Protein AF-A0A291LV45-F1 (afdb_monomer_lite)

pLDDT: mean 75.65, std 13.99, range [35.91, 92.94]

InterPro domains:
  IPR012875 Succinate dehydrogenase assembly factor 4 [PF07896] (19-61)

Foldseek 3Di:
DDDPPPPPDPDPPVVVVVVVVVVVCVVPDDDDPDDDDPPDDPDDDCVVVVPQDDPRDRDDD

Sequence (61 aa):
MTADTPQKPDLPPAALRALAEAEERRANAAALDLPPELGGREGPEPVRYGDYEKKGLAVDF

Secondary structure (DSSP, 8-state):
------------HHHHHHHHHHHHHHHHSPPP-PPPPSSPPSSS-HHHH---EETTEE---

Organism: NCBI:txid1411902

Structure 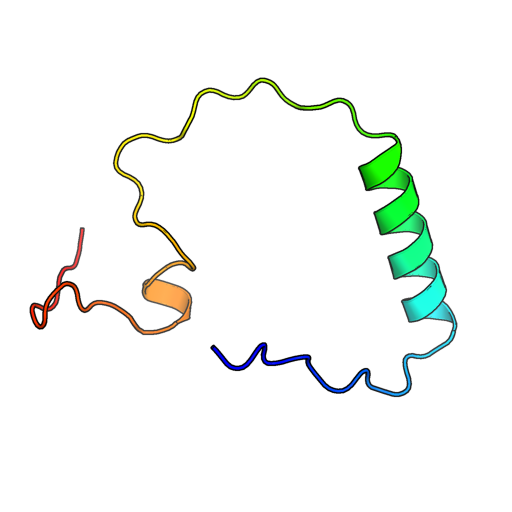(mmCIF, N/CA/C/O backbone):
data_AF-A0A291LV45-F1
#
_entry.id   AF-A0A291LV45-F1
#
loop_
_atom_site.group_PDB
_atom_site.id
_atom_site.type_symbol
_atom_site.label_atom_id
_atom_site.label_alt_id
_atom_site.label_comp_id
_atom_site.label_asym_id
_atom_site.label_entity_id
_atom_site.label_seq_id
_atom_site.pdbx_PDB_ins_code
_atom_site.Cartn_x
_atom_site.Cartn_y
_atom_site.Cartn_z
_atom_site.occupancy
_atom_site.B_iso_or_equiv
_atom_site.auth_seq_id
_atom_site.auth_comp_id
_atom_site.auth_asym_id
_atom_site.auth_atom_id
_atom_site.pdbx_PDB_model_num
ATOM 1 N N . MET A 1 1 ? 19.032 -9.856 8.281 1.00 38.84 1 MET A N 1
ATOM 2 C CA . MET A 1 1 ? 17.893 -9.139 7.670 1.00 38.84 1 MET A CA 1
ATOM 3 C C . MET A 1 1 ? 18.392 -8.519 6.376 1.00 38.84 1 MET A C 1
ATOM 5 O O . MET A 1 1 ? 18.844 -7.383 6.373 1.00 38.84 1 MET A O 1
ATOM 9 N N . THR A 1 2 ? 18.467 -9.309 5.308 1.00 35.91 2 THR A N 1
ATOM 10 C CA . THR A 1 2 ? 18.914 -8.831 3.996 1.00 35.91 2 THR A CA 1
ATOM 11 C C . THR A 1 2 ? 17.721 -8.173 3.322 1.00 35.91 2 THR A C 1
ATOM 13 O O . THR A 1 2 ? 16.775 -8.858 2.947 1.00 35.91 2 THR A O 1
ATOM 16 N N . ALA A 1 3 ? 17.733 -6.843 3.241 1.00 42.69 3 ALA A N 1
ATOM 17 C CA . ALA A 1 3 ? 16.814 -6.118 2.381 1.00 42.69 3 ALA A CA 1
ATOM 18 C C . ALA A 1 3 ? 17.126 -6.533 0.940 1.00 42.69 3 ALA A C 1
ATOM 20 O O . ALA A 1 3 ? 18.159 -6.142 0.395 1.00 42.69 3 ALA A O 1
ATOM 21 N N . ASP A 1 4 ? 16.267 -7.371 0.364 1.00 47.59 4 ASP A N 1
ATOM 22 C CA . ASP A 1 4 ? 16.251 -7.649 -1.065 1.00 47.59 4 ASP A CA 1
ATOM 23 C C . ASP A 1 4 ? 15.888 -6.334 -1.760 1.00 47.59 4 ASP A C 1
ATOM 25 O O . ASP A 1 4 ? 14.729 -5.940 -1.861 1.00 47.59 4 ASP A O 1
ATOM 29 N N . THR A 1 5 ? 16.912 -5.551 -2.086 1.00 54.84 5 THR A N 1
ATOM 30 C CA . THR A 1 5 ? 16.755 -4.367 -2.918 1.00 54.84 5 THR A CA 1
ATOM 31 C C . THR A 1 5 ? 16.711 -4.914 -4.332 1.00 54.84 5 THR A C 1
ATOM 33 O O . THR A 1 5 ? 17.763 -5.367 -4.796 1.00 54.84 5 THR A O 1
ATOM 36 N N . PRO A 1 6 ? 15.559 -4.920 -5.029 1.00 56.25 6 PRO A N 1
ATOM 37 C CA . PRO A 1 6 ? 15.558 -5.339 -6.417 1.00 56.25 6 PRO A CA 1
ATOM 38 C C . PRO A 1 6 ? 16.549 -4.424 -7.133 1.00 56.25 6 PRO A C 1
ATOM 40 O O . PRO A 1 6 ? 16.445 -3.197 -7.023 1.00 56.25 6 PRO A O 1
ATOM 43 N N . GLN A 1 7 ? 17.562 -5.012 -7.781 1.00 59.44 7 GLN A N 1
ATOM 44 C CA . GLN A 1 7 ? 18.459 -4.261 -8.654 1.00 59.44 7 GLN A CA 1
ATOM 45 C C . GLN A 1 7 ? 17.564 -3.407 -9.539 1.00 59.44 7 GLN A C 1
ATOM 47 O O . GLN A 1 7 ? 16.738 -3.958 -10.265 1.00 59.44 7 GLN A O 1
ATOM 52 N N . LYS A 1 8 ? 17.662 -2.078 -9.404 1.00 59.97 8 LYS A N 1
ATOM 53 C CA . LYS A 1 8 ? 16.937 -1.146 -10.264 1.00 59.97 8 LYS A CA 1
ATOM 54 C C . LYS A 1 8 ? 17.275 -1.568 -11.692 1.00 59.97 8 LYS A C 1
ATOM 56 O O . LYS A 1 8 ? 18.439 -1.428 -12.067 1.00 59.97 8 LYS A O 1
ATOM 61 N N . PRO A 1 9 ? 16.318 -2.111 -12.465 1.00 64.19 9 PRO A N 1
ATOM 62 C CA . PRO A 1 9 ? 16.537 -2.270 -13.889 1.00 64.19 9 PRO A CA 1
ATOM 63 C C . PRO A 1 9 ? 16.878 -0.879 -14.426 1.00 64.19 9 PRO A C 1
ATOM 65 O O . PRO A 1 9 ? 16.420 0.113 -13.851 1.00 64.19 9 PRO A O 1
ATOM 68 N N . ASP A 1 10 ? 17.649 -0.776 -15.504 1.00 76.00 10 ASP A N 1
ATOM 69 C CA . ASP A 1 10 ? 17.754 0.484 -16.241 1.00 76.00 10 ASP A CA 1
ATOM 70 C C . ASP A 1 10 ? 16.353 0.846 -16.755 1.00 76.00 10 ASP A C 1
ATOM 72 O O . ASP A 1 10 ? 15.899 0.409 -17.814 1.00 76.00 10 ASP A O 1
ATOM 76 N N . LEU A 1 11 ? 15.602 1.559 -15.917 1.00 80.81 11 LEU A N 1
ATOM 77 C CA . LEU A 1 11 ? 14.209 1.870 -16.155 1.00 80.81 11 LEU A CA 1
ATOM 78 C C . LEU A 1 11 ? 14.150 2.912 -17.270 1.00 80.81 11 LEU A C 1
ATOM 80 O O . LEU A 1 11 ? 14.884 3.906 -17.226 1.00 80.81 11 LEU A O 1
ATOM 84 N N . PRO A 1 12 ? 13.255 2.743 -18.257 1.00 90.75 12 PRO A N 1
ATOM 85 C CA . PRO A 1 12 ? 13.097 3.741 -19.297 1.00 90.75 12 PRO A CA 1
ATOM 86 C C . PRO A 1 12 ? 12.690 5.086 -18.668 1.00 90.75 12 PRO A C 1
ATOM 88 O O . PRO A 1 12 ? 11.984 5.103 -17.654 1.00 90.75 12 PRO A O 1
ATOM 91 N N . PRO A 1 13 ? 13.031 6.231 -19.287 1.00 90.25 13 PRO A N 1
ATOM 92 C CA . PRO A 1 13 ? 12.698 7.555 -18.751 1.00 90.25 13 PRO A CA 1
ATOM 93 C C . PRO A 1 13 ? 11.206 7.758 -18.443 1.00 90.25 13 PRO A C 1
ATOM 95 O O . PRO A 1 13 ? 10.841 8.556 -17.583 1.00 90.25 13 PRO A O 1
ATOM 98 N N . ALA A 1 14 ? 10.317 7.040 -19.136 1.00 91.94 14 ALA A N 1
ATOM 99 C CA . ALA A 1 14 ? 8.885 7.041 -18.848 1.00 91.94 14 ALA A CA 1
ATOM 100 C C . ALA A 1 14 ? 8.546 6.390 -17.493 1.00 91.94 14 ALA A C 1
ATOM 102 O O . ALA A 1 14 ? 7.718 6.922 -16.759 1.00 91.94 14 ALA A O 1
ATOM 103 N N . ALA A 1 15 ? 9.207 5.285 -17.136 1.00 89.75 15 ALA A N 1
ATOM 104 C CA . ALA A 1 15 ? 8.991 4.602 -15.863 1.00 89.75 15 ALA A CA 1
ATOM 105 C C . ALA A 1 15 ? 9.498 5.441 -14.680 1.00 89.75 15 ALA A C 1
ATOM 107 O O . ALA A 1 15 ? 8.819 5.530 -13.662 1.00 89.75 15 ALA A O 1
ATOM 108 N N . LEU A 1 16 ? 10.636 6.126 -14.838 1.00 89.06 16 LEU A N 1
ATOM 109 C CA . LEU A 1 16 ? 11.152 7.041 -13.813 1.00 89.06 16 LEU A CA 1
ATOM 110 C C . LEU A 1 16 ? 10.191 8.207 -13.548 1.00 89.06 16 LEU A C 1
ATOM 112 O O . LEU A 1 16 ? 9.921 8.525 -12.392 1.00 89.06 16 LEU A O 1
ATOM 116 N N . ARG A 1 17 ? 9.619 8.799 -14.605 1.00 91.38 17 ARG A N 1
ATOM 117 C CA . ARG A 1 17 ? 8.600 9.854 -14.467 1.00 91.38 17 ARG A CA 1
ATOM 118 C C . ARG A 1 17 ? 7.340 9.349 -13.769 1.00 91.38 17 ARG A C 1
ATOM 120 O O . ARG A 1 17 ? 6.854 10.007 -12.859 1.00 91.38 17 ARG A O 1
ATOM 127 N N . ALA A 1 18 ? 6.854 8.166 -14.141 1.00 92.75 18 ALA A N 1
ATOM 128 C CA . ALA A 1 18 ? 5.675 7.576 -13.510 1.00 92.75 18 ALA A CA 1
ATOM 129 C C . ALA A 1 18 ? 5.878 7.323 -12.005 1.00 92.75 18 ALA A C 1
ATOM 131 O O . ALA A 1 18 ? 4.970 7.568 -11.211 1.00 92.75 18 ALA A O 1
ATOM 132 N N . LEU A 1 19 ? 7.070 6.864 -11.606 1.00 91.19 19 LEU A N 1
ATOM 133 C CA . LEU A 1 19 ? 7.419 6.680 -10.196 1.00 91.19 19 LEU A CA 1
ATOM 134 C C . LEU A 1 19 ? 7.486 8.014 -9.448 1.00 91.19 19 LEU A C 1
ATOM 136 O O . LEU A 1 19 ? 6.892 8.114 -8.377 1.00 91.19 19 LEU A O 1
ATOM 140 N N . ALA A 1 20 ? 8.129 9.032 -10.031 1.00 92.38 20 ALA A N 1
ATOM 141 C CA . ALA A 1 20 ? 8.208 10.368 -9.442 1.00 92.38 20 ALA A CA 1
ATOM 142 C C . ALA A 1 20 ? 6.810 10.975 -9.226 1.00 92.38 20 ALA A C 1
ATOM 144 O O . ALA A 1 20 ? 6.492 11.410 -8.123 1.00 92.38 20 ALA A O 1
ATOM 145 N N . GLU A 1 21 ? 5.921 10.899 -10.220 1.00 92.00 21 GLU A N 1
ATOM 146 C CA . GLU A 1 21 ? 4.532 11.354 -10.065 1.00 92.00 21 GLU A CA 1
ATOM 147 C C . GLU A 1 21 ? 3.772 10.562 -8.989 1.00 92.00 21 GLU A C 1
ATOM 149 O O . GLU A 1 21 ? 2.965 11.117 -8.244 1.00 92.00 21 GLU A O 1
ATOM 154 N N . ALA A 1 22 ? 3.987 9.247 -8.900 1.00 91.69 22 ALA A N 1
ATOM 155 C CA . A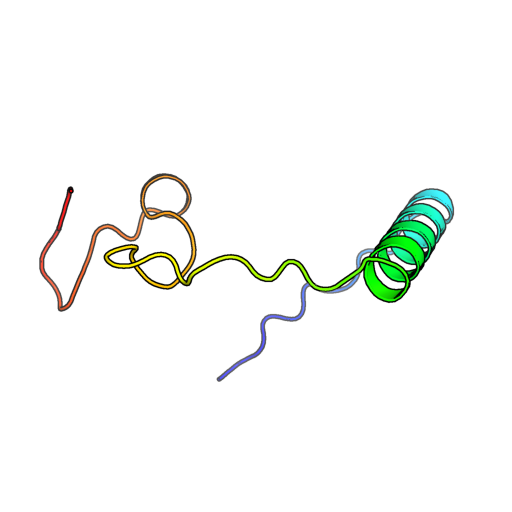LA A 1 22 ? 3.354 8.418 -7.877 1.00 91.69 22 ALA A CA 1
ATOM 156 C C . ALA A 1 22 ? 3.878 8.731 -6.465 1.00 91.69 22 ALA A C 1
ATOM 158 O O . ALA A 1 22 ? 3.133 8.608 -5.492 1.00 91.69 22 ALA A O 1
ATOM 159 N N . GLU A 1 23 ? 5.149 9.104 -6.330 1.00 91.38 23 GLU A N 1
ATOM 160 C CA . GLU A 1 23 ? 5.728 9.596 -5.078 1.00 91.38 23 GLU A CA 1
ATOM 161 C C . GLU A 1 23 ? 5.162 10.968 -4.705 1.00 91.38 23 GLU A C 1
ATOM 163 O O . GLU A 1 23 ? 4.689 11.125 -3.581 1.00 91.38 23 GLU A O 1
ATOM 168 N N . GLU A 1 24 ? 5.084 11.912 -5.645 1.00 92.94 24 GLU A N 1
ATOM 169 C CA . GLU A 1 24 ? 4.451 13.220 -5.423 1.00 92.94 24 GLU A CA 1
ATOM 170 C C . GLU A 1 24 ? 2.977 13.082 -5.013 1.00 92.94 24 GLU A C 1
ATOM 172 O O . GLU A 1 24 ? 2.523 13.740 -4.075 1.00 92.94 24 GLU A O 1
ATOM 177 N N . 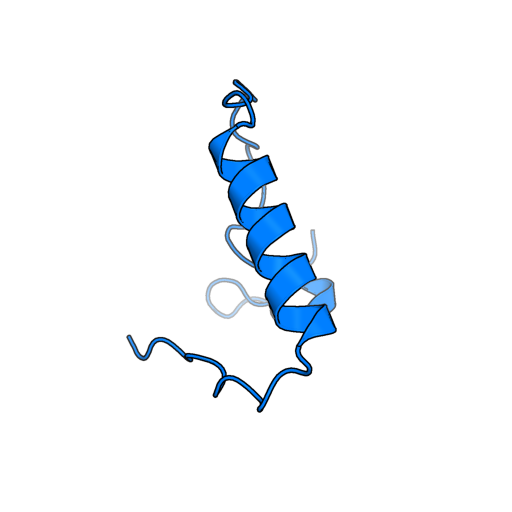ARG A 1 25 ? 2.220 12.178 -5.653 1.00 92.56 25 ARG A N 1
ATOM 178 C CA . ARG A 1 25 ? 0.832 11.880 -5.254 1.00 92.56 25 ARG A CA 1
ATOM 179 C C . ARG A 1 25 ? 0.750 11.325 -3.835 1.00 92.56 25 ARG A C 1
ATOM 181 O O . ARG A 1 25 ? -0.154 11.711 -3.104 1.00 92.56 25 ARG A O 1
ATOM 188 N N . ARG A 1 26 ? 1.671 10.440 -3.438 1.00 88.25 26 ARG A N 1
ATOM 189 C CA . ARG A 1 26 ? 1.718 9.875 -2.077 1.00 88.25 26 ARG A CA 1
ATOM 190 C C . ARG A 1 26 ? 2.105 10.920 -1.035 1.00 88.25 26 ARG A C 1
ATOM 192 O O . ARG A 1 26 ? 1.507 10.932 0.032 1.00 88.25 26 ARG A O 1
ATOM 199 N N . ALA A 1 27 ? 3.049 11.805 -1.352 1.00 88.75 27 ALA A N 1
ATOM 200 C CA . ALA A 1 27 ? 3.467 12.888 -0.463 1.00 88.75 27 ALA A CA 1
ATOM 201 C C . ALA A 1 27 ? 2.347 13.916 -0.227 1.00 88.75 27 ALA A C 1
ATOM 203 O O . ALA A 1 27 ? 2.224 14.450 0.872 1.00 88.75 27 ALA A O 1
ATOM 204 N N . ASN A 1 28 ? 1.518 14.163 -1.245 1.00 90.12 28 ASN A N 1
ATOM 205 C CA . ASN A 1 28 ? 0.384 15.086 -1.169 1.00 90.12 28 ASN A CA 1
ATOM 206 C C . ASN A 1 28 ? -0.924 14.422 -0.706 1.00 90.12 28 ASN A C 1
ATOM 208 O O . ASN A 1 28 ? -1.920 15.116 -0.493 1.00 90.12 28 ASN A O 1
ATOM 212 N N . ALA A 1 29 ? -0.960 13.093 -0.583 1.00 88.81 29 ALA A N 1
ATOM 213 C CA . ALA A 1 29 ? -2.139 12.384 -0.111 1.00 88.81 29 ALA A CA 1
ATOM 214 C C . ALA A 1 29 ? -2.324 12.628 1.391 1.00 88.81 29 ALA A C 1
ATOM 216 O O . ALA A 1 29 ? -1.392 12.491 2.182 1.00 88.81 29 ALA A O 1
ATOM 217 N N . ALA A 1 30 ? -3.550 12.960 1.792 1.00 88.69 30 ALA A N 1
ATOM 218 C CA . ALA A 1 30 ? -3.898 13.004 3.203 1.00 88.69 30 ALA A CA 1
ATOM 219 C C . ALA A 1 30 ? -3.774 11.599 3.809 1.00 88.69 30 ALA A C 1
ATOM 221 O O . ALA A 1 30 ? -4.151 10.606 3.178 1.00 88.69 30 ALA A O 1
ATOM 222 N N . ALA A 1 31 ? -3.272 11.523 5.042 1.00 82.44 31 ALA A N 1
ATOM 223 C CA . ALA A 1 31 ? -3.291 10.281 5.796 1.00 82.44 31 ALA A CA 1
ATOM 224 C C . ALA A 1 31 ? -4.748 9.831 5.963 1.00 82.44 31 ALA A C 1
ATOM 226 O O . ALA A 1 31 ? -5.585 10.579 6.470 1.00 82.44 31 ALA A O 1
ATOM 227 N N . LEU A 1 32 ? -5.050 8.621 5.496 1.00 83.31 32 LEU A N 1
ATOM 228 C CA . LEU A 1 32 ? -6.348 8.010 5.729 1.00 83.31 32 LEU A CA 1
ATOM 229 C C . LEU A 1 32 ? -6.354 7.474 7.159 1.00 83.31 32 LEU A C 1
ATOM 231 O O . LEU A 1 32 ? -5.575 6.581 7.487 1.00 83.31 32 LEU A O 1
ATOM 235 N N . ASP A 1 33 ? -7.229 8.023 7.996 1.00 81.88 33 ASP A N 1
ATOM 236 C CA . ASP A 1 33 ? -7.492 7.510 9.341 1.00 81.88 33 ASP A CA 1
ATOM 237 C C . ASP A 1 33 ? -8.422 6.293 9.237 1.00 81.88 33 ASP A C 1
ATOM 239 O O . ASP A 1 33 ? -9.633 6.368 9.453 1.00 81.88 33 ASP A O 1
ATOM 243 N N . LEU A 1 34 ? -7.861 5.183 8.754 1.00 83.19 34 LEU A N 1
ATOM 244 C CA . LEU A 1 34 ? -8.557 3.905 8.667 1.00 83.19 34 LEU A CA 1
ATOM 245 C C . LEU A 1 34 ? -8.313 3.125 9.961 1.00 83.19 34 LEU A C 1
ATOM 247 O O . LEU A 1 34 ? -7.168 3.058 10.418 1.00 83.19 34 LEU A O 1
ATOM 251 N N . PRO A 1 35 ? -9.354 2.502 10.544 1.00 82.88 35 PRO A N 1
ATOM 252 C CA . PRO A 1 35 ? -9.152 1.614 11.674 1.00 82.88 35 PRO A CA 1
ATOM 253 C C . PRO A 1 35 ? -8.202 0.479 11.266 1.00 82.88 35 PRO A C 1
ATOM 255 O O . PRO A 1 35 ? -8.227 0.040 10.112 1.00 82.88 35 PRO A O 1
ATOM 258 N N . PRO A 1 36 ? -7.358 -0.004 12.191 1.00 76.75 36 PRO A N 1
ATOM 259 C CA . PRO A 1 36 ? -6.493 -1.133 11.903 1.00 76.75 36 PRO A CA 1
ATOM 260 C C . PRO A 1 36 ? -7.345 -2.354 11.556 1.00 76.75 36 PRO A C 1
ATOM 262 O O . PRO A 1 36 ? -8.323 -2.651 12.244 1.00 76.75 36 PRO A O 1
ATOM 265 N N . GLU A 1 37 ? -6.951 -3.077 10.510 1.00 79.25 37 GLU A N 1
ATOM 266 C CA . GLU A 1 37 ? -7.557 -4.368 10.197 1.00 79.25 37 GLU A CA 1
ATOM 267 C C . GLU A 1 37 ? -7.220 -5.353 11.324 1.00 79.25 37 GLU A C 1
ATOM 269 O O . GLU A 1 37 ? -6.050 -5.618 11.614 1.00 79.25 37 GLU A O 1
ATOM 274 N N . LEU A 1 38 ? -8.247 -5.882 11.989 1.00 76.44 38 LEU A N 1
ATOM 275 C CA . LEU A 1 38 ? -8.094 -6.824 13.094 1.00 76.44 38 LEU A CA 1
ATOM 276 C C . LEU A 1 38 ? -8.317 -8.249 12.589 1.00 76.44 38 LEU A C 1
ATOM 278 O O . LEU A 1 38 ? -9.346 -8.551 11.998 1.00 76.44 38 LEU A O 1
ATOM 282 N N . GLY A 1 39 ? -7.372 -9.146 12.869 1.00 70.38 39 GLY A N 1
ATOM 283 C CA . GLY A 1 39 ? -7.479 -10.561 12.494 1.00 70.38 39 GLY A CA 1
ATOM 284 C C . GLY A 1 39 ? -6.896 -10.914 11.123 1.00 70.38 39 GLY A C 1
ATOM 285 O O . GLY A 1 39 ? -6.801 -12.097 10.808 1.00 70.38 39 GLY A O 1
ATOM 286 N N . GLY A 1 40 ? -6.428 -9.932 10.346 1.00 70.75 40 GLY A N 1
ATOM 287 C CA . GLY A 1 40 ? -5.619 -10.183 9.153 1.00 70.75 40 GLY A CA 1
ATOM 288 C C . GLY A 1 40 ? -4.249 -10.778 9.505 1.00 70.75 40 GLY A C 1
ATOM 289 O O . GLY A 1 40 ? -3.642 -10.419 10.517 1.00 70.75 40 GLY A O 1
ATOM 290 N N . ARG A 1 41 ? -3.741 -11.702 8.677 1.00 65.75 41 ARG A N 1
ATOM 291 C CA . ARG A 1 41 ? -2.339 -12.143 8.775 1.00 65.75 41 ARG A CA 1
ATOM 292 C C . ARG A 1 41 ? -1.430 -10.975 8.388 1.00 65.75 41 ARG A C 1
ATOM 294 O O . ARG A 1 41 ? -1.683 -10.293 7.401 1.00 65.75 41 ARG A O 1
ATOM 301 N N . GLU A 1 42 ? -0.369 -10.761 9.161 1.00 69.56 42 GLU A N 1
ATOM 302 C CA . GLU A 1 42 ? 0.697 -9.845 8.760 1.00 69.56 42 GLU A CA 1
ATOM 303 C C . GLU A 1 42 ? 1.407 -10.387 7.515 1.00 69.56 42 GLU A C 1
ATOM 305 O O . GLU A 1 42 ? 1.669 -11.587 7.415 1.00 69.56 42 GLU A O 1
ATOM 310 N N . GLY A 1 43 ? 1.761 -9.489 6.596 1.00 68.81 43 GLY A N 1
ATOM 311 C CA . GLY A 1 43 ? 2.534 -9.830 5.407 1.00 68.81 43 GLY A CA 1
ATOM 312 C C . GLY A 1 43 ? 1.696 -10.096 4.151 1.00 68.81 43 GLY A C 1
ATOM 313 O O . GLY A 1 43 ? 0.485 -9.871 4.128 1.00 68.81 43 GLY A O 1
ATOM 314 N N . PRO A 1 44 ? 2.365 -10.479 3.053 1.00 68.00 44 PRO A N 1
ATOM 315 C CA . PRO A 1 44 ? 1.728 -10.666 1.760 1.00 68.00 44 PRO A CA 1
ATOM 316 C C . PRO A 1 44 ? 0.759 -11.855 1.767 1.00 68.00 44 PRO A C 1
ATOM 318 O O . PRO A 1 44 ? 0.916 -12.811 2.518 1.00 68.00 44 PRO A O 1
ATOM 321 N N . GLU A 1 45 ? -0.263 -11.784 0.916 1.00 67.88 45 GLU A N 1
ATOM 322 C CA . GLU A 1 45 ? -1.361 -12.748 0.924 1.00 67.88 45 GLU A CA 1
ATOM 323 C C . GLU A 1 45 ? -0.870 -14.192 0.654 1.00 67.88 45 GLU A C 1
ATOM 325 O O . GLU A 1 45 ? -0.282 -14.434 -0.405 1.00 67.88 45 GLU A O 1
ATOM 330 N N . PRO A 1 46 ? -1.143 -15.166 1.547 1.00 69.62 46 PRO A N 1
ATOM 331 C CA . PRO A 1 46 ? -0.666 -16.548 1.425 1.00 69.62 46 PRO A CA 1
ATOM 332 C C . PRO A 1 46 ? -0.945 -17.190 0.066 1.00 69.62 46 PRO A C 1
ATOM 334 O O . PRO A 1 46 ? -0.088 -17.882 -0.475 1.00 69.62 46 PRO A O 1
ATOM 337 N N . VAL A 1 47 ? -2.107 -16.903 -0.529 1.00 70.25 47 VAL A N 1
ATOM 338 C CA . VAL A 1 47 ? -2.519 -17.469 -1.823 1.00 70.25 47 VAL A CA 1
ATOM 339 C C . VAL A 1 47 ? -1.595 -17.047 -2.961 1.00 70.25 47 VAL A C 1
ATOM 341 O O . VAL A 1 47 ? -1.311 -17.839 -3.858 1.00 70.25 47 VAL A O 1
ATOM 344 N N . ARG A 1 48 ? -1.079 -15.815 -2.927 1.00 66.56 48 ARG A N 1
ATOM 345 C CA . ARG A 1 48 ? -0.169 -15.310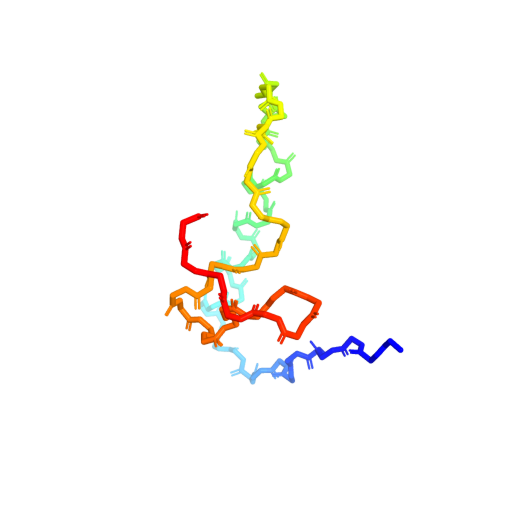 -3.964 1.00 66.56 48 ARG A CA 1
ATOM 346 C C . ARG A 1 48 ? 1.267 -15.794 -3.801 1.00 66.56 48 ARG A C 1
ATOM 348 O O . ARG A 1 48 ? 1.991 -15.823 -4.792 1.00 66.56 48 ARG A O 1
ATOM 355 N N . TYR A 1 49 ? 1.678 -16.150 -2.585 1.00 69.75 49 TYR A N 1
ATOM 356 C CA . TYR A 1 49 ? 3.085 -16.416 -2.261 1.00 69.75 49 TYR A CA 1
ATOM 357 C C . TYR A 1 49 ? 3.349 -17.825 -1.712 1.00 69.75 49 TYR A C 1
ATOM 359 O O . TYR A 1 49 ? 4.493 -18.155 -1.415 1.00 69.75 49 TYR A O 1
ATOM 367 N N . GLY A 1 50 ? 2.322 -18.673 -1.613 1.00 68.00 50 GLY A N 1
ATOM 368 C CA . GLY A 1 50 ? 2.434 -20.068 -1.181 1.00 68.00 50 GLY A CA 1
ATOM 369 C C . GLY A 1 50 ? 2.733 -20.260 0.309 1.00 68.00 50 GLY A C 1
ATOM 370 O O . GLY A 1 50 ? 2.977 -21.388 0.727 1.00 68.00 50 GLY A O 1
ATOM 371 N N . ASP A 1 51 ? 2.705 -19.196 1.116 1.00 74.06 51 ASP A N 1
ATOM 372 C CA . ASP A 1 51 ? 3.024 -19.249 2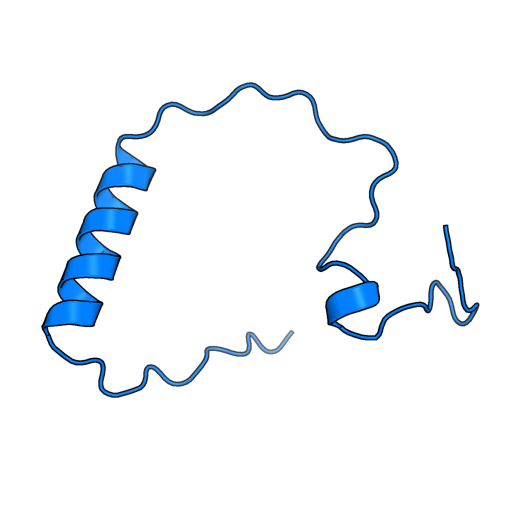.547 1.00 74.06 51 ASP A CA 1
ATOM 373 C C . ASP A 1 51 ? 1.771 -19.509 3.394 1.00 74.06 51 ASP A C 1
ATOM 375 O O . ASP A 1 51 ? 1.224 -18.637 4.076 1.00 74.06 51 ASP A O 1
ATOM 379 N N . TYR A 1 52 ? 1.286 -20.745 3.312 1.00 74.81 52 TYR A N 1
ATOM 380 C CA . TYR A 1 52 ? 0.164 -21.226 4.117 1.00 74.81 52 TYR A CA 1
ATOM 381 C C . TYR A 1 52 ? 0.590 -21.654 5.522 1.00 74.81 52 TYR A C 1
ATOM 383 O O . TYR A 1 52 ? -0.260 -21.984 6.348 1.00 74.81 52 TYR A O 1
ATOM 391 N N . GLU A 1 53 ? 1.883 -21.636 5.844 1.00 76.06 53 GLU A N 1
ATOM 392 C CA . GLU A 1 53 ? 2.366 -22.151 7.117 1.00 76.06 53 GLU A CA 1
ATOM 393 C C . GLU A 1 53 ? 2.353 -21.079 8.210 1.00 76.06 53 GLU A C 1
ATOM 395 O O . GLU A 1 53 ? 2.721 -19.922 8.018 1.00 76.06 53 GLU A O 1
ATOM 400 N N . LYS A 1 54 ? 1.918 -21.458 9.412 1.00 72.38 54 LYS A N 1
ATOM 401 C CA . LYS A 1 54 ? 2.052 -20.643 10.621 1.00 72.38 54 LYS A CA 1
ATOM 402 C C . LYS A 1 54 ? 2.552 -21.537 11.744 1.00 72.38 54 LYS A C 1
ATOM 404 O O . LYS A 1 54 ? 1.838 -22.423 12.200 1.00 72.38 54 LYS A O 1
ATOM 409 N N . LYS A 1 55 ? 3.789 -21.305 12.201 1.00 76.25 55 LYS A N 1
ATOM 410 C CA . LYS A 1 55 ? 4.472 -22.148 13.208 1.00 76.25 55 LYS A CA 1
ATOM 411 C C . LYS A 1 55 ? 4.556 -23.637 12.803 1.00 76.25 55 LYS A C 1
ATOM 413 O O . LYS A 1 55 ? 4.421 -24.507 13.657 1.00 76.25 55 LYS A O 1
ATOM 418 N N . GLY A 1 56 ? 4.764 -23.922 11.514 1.00 77.94 56 GLY A N 1
ATOM 419 C CA . GLY A 1 56 ? 4.886 -25.290 10.985 1.00 77.94 56 GLY A CA 1
ATOM 420 C C . GLY A 1 56 ? 3.560 -26.043 10.819 1.00 77.94 56 GLY A C 1
ATOM 421 O O . GLY A 1 56 ? 3.565 -27.252 10.613 1.00 77.94 56 GLY A O 1
ATOM 422 N N . LEU A 1 57 ? 2.424 -25.348 10.928 1.00 74.94 57 LEU A N 1
ATOM 423 C CA . LEU A 1 57 ? 1.099 -25.878 10.613 1.00 74.94 57 LEU A CA 1
ATOM 424 C C . LEU A 1 57 ? 0.597 -25.215 9.335 1.00 74.94 57 LEU A C 1
ATOM 426 O O . LEU A 1 57 ? 0.607 -23.987 9.252 1.00 74.94 57 LEU A O 1
ATOM 430 N N . ALA A 1 58 ? 0.137 -26.011 8.370 1.00 79.69 58 ALA A N 1
ATOM 431 C CA . ALA A 1 58 ? -0.610 -25.495 7.230 1.00 79.69 58 ALA A CA 1
ATOM 432 C C . ALA A 1 58 ? -1.960 -24.958 7.731 1.00 79.69 58 ALA A C 1
ATOM 434 O O . ALA A 1 58 ? -2.753 -25.701 8.313 1.00 79.69 58 ALA A O 1
ATOM 435 N N . VAL A 1 59 ? -2.185 -23.661 7.544 1.00 68.94 59 VAL A N 1
ATOM 436 C CA . VAL A 1 59 ? -3.394 -22.94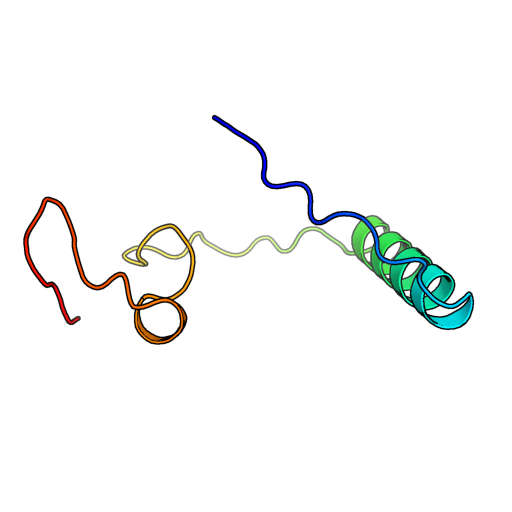4 7.947 1.00 68.94 59 VAL A CA 1
ATOM 437 C C . VAL A 1 59 ? -4.000 -22.322 6.697 1.00 68.94 59 VAL A C 1
ATOM 439 O O . VAL A 1 59 ? -3.455 -21.372 6.132 1.00 68.94 59 VAL A O 1
ATOM 442 N N . ASP A 1 60 ? -5.125 -22.887 6.286 1.00 67.88 60 ASP A N 1
ATOM 443 C CA . ASP A 1 60 ? -6.120 -22.225 5.448 1.00 67.88 60 ASP A CA 1
ATOM 444 C C . ASP A 1 60 ? -7.135 -21.567 6.404 1.00 67.88 60 ASP A C 1
ATOM 446 O O . ASP A 1 60 ? -7.312 -22.116 7.491 1.00 67.88 60 ASP A O 1
ATOM 450 N N . PHE A 1 61 ? -7.737 -20.430 6.027 1.00 59.34 61 PHE A N 1
ATOM 451 C CA . PHE A 1 61 ? -8.649 -19.550 6.807 1.00 59.34 61 PHE A CA 1
ATOM 452 C C . PHE A 1 61 ? -8.091 -18.834 8.065 1.00 59.34 61 PHE A C 1
ATOM 454 O O . PHE A 1 61 ? -7.957 -19.427 9.160 1.00 59.34 61 PHE A O 1
#

Radius of gyration: 17.6 Å; chains: 1; bounding box: 28×41×32 Å